Protein AF-A0A1G5GS64-F1 (afdb_monomer_lite)

Foldseek 3Di:
DAWDWDDDDQKIKTAGDPPDPDQAWDFGIKIAGPPQTKIWTWTAGNVRFTKIWIDRPPCPPPVVVTDIDTDHLVVSLVVLQVQLVVLVPDPDDCSPVSNVSSVNVSVVSCVVPPD

Structure (mmCIF, N/CA/C/O backbone):
data_AF-A0A1G5GS64-F1
#
_entry.id   AF-A0A1G5GS64-F1
#
loop_
_atom_site.group_PDB
_atom_site.id
_atom_site.type_symbol
_atom_site.label_atom_id
_atom_site.label_alt_id
_atom_site.label_comp_id
_atom_site.label_asym_id
_atom_site.label_entity_id
_atom_site.label_seq_id
_atom_site.pdbx_PDB_ins_code
_atom_site.Cartn_x
_atom_site.Cartn_y
_atom_site.Cartn_z
_atom_site.occupancy
_atom_site.B_iso_or_equiv
_atom_site.auth_seq_id
_atom_site.auth_comp_id
_atom_site.auth_asym_id
_atom_site.auth_atom_id
_atom_site.pdbx_PDB_model_num
ATOM 1 N N . MET A 1 1 ? -8.468 15.403 -5.926 1.00 48.72 1 MET A N 1
ATOM 2 C CA . MET A 1 1 ? -7.132 15.004 -6.411 1.00 48.72 1 MET A CA 1
ATOM 3 C C . MET A 1 1 ? -7.198 13.509 -6.646 1.00 48.72 1 MET A C 1
ATOM 5 O O . MET A 1 1 ? -7.822 12.841 -5.835 1.00 48.72 1 MET A O 1
ATOM 9 N N . GLY A 1 2 ? -6.728 13.028 -7.798 1.00 67.25 2 GLY A N 1
ATOM 10 C CA . GLY A 1 2 ? -6.713 11.591 -8.091 1.00 67.25 2 GLY A CA 1
ATOM 11 C C . GLY A 1 2 ? -5.575 10.892 -7.353 1.00 67.25 2 GLY A C 1
ATOM 12 O O . GLY A 1 2 ? -4.690 11.567 -6.824 1.00 67.25 2 GLY A O 1
ATOM 13 N N . ASP A 1 3 ? -5.615 9.565 -7.329 1.00 83.38 3 ASP A N 1
ATOM 14 C CA . ASP A 1 3 ? -4.558 8.737 -6.748 1.00 83.38 3 ASP A CA 1
ATOM 15 C C . ASP A 1 3 ? -3.199 9.043 -7.398 1.00 83.38 3 ASP A C 1
ATOM 17 O O . ASP A 1 3 ? -3.113 9.352 -8.592 1.00 83.38 3 ASP A O 1
ATOM 21 N N . LEU A 1 4 ? -2.127 8.977 -6.606 1.00 92.12 4 LEU A N 1
ATOM 22 C CA . LEU A 1 4 ? -0.767 9.169 -7.098 1.00 92.12 4 LEU A CA 1
ATOM 23 C C . LEU A 1 4 ? -0.259 7.845 -7.676 1.00 92.12 4 LEU A C 1
ATOM 25 O O . LEU A 1 4 ? -0.167 6.856 -6.952 1.00 92.12 4 LEU A O 1
ATOM 29 N N . SER A 1 5 ? 0.111 7.831 -8.958 1.00 93.31 5 SER A N 1
ATOM 30 C CA . SER A 1 5 ? 0.703 6.664 -9.625 1.00 93.31 5 SER A CA 1
ATOM 31 C C . SER A 1 5 ? 2.010 7.022 -10.321 1.00 93.31 5 SER A C 1
ATOM 33 O O . SER A 1 5 ? 2.046 7.997 -11.074 1.00 93.31 5 SER A O 1
ATOM 35 N N . PHE A 1 6 ? 3.064 6.236 -10.115 1.00 93.50 6 PHE A N 1
ATOM 36 C CA . PHE A 1 6 ? 4.364 6.489 -10.737 1.00 93.50 6 PHE A CA 1
ATOM 37 C C . PHE A 1 6 ? 5.218 5.228 -10.833 1.00 93.50 6 PHE A C 1
ATOM 39 O O . PHE A 1 6 ? 4.994 4.240 -10.133 1.00 93.50 6 PHE A O 1
ATOM 46 N N . TYR A 1 7 ? 6.228 5.288 -11.696 1.00 91.56 7 TYR A N 1
ATOM 47 C CA . TYR A 1 7 ? 7.216 4.231 -11.853 1.00 91.56 7 TYR A CA 1
ATOM 48 C C . TYR A 1 7 ? 8.528 4.635 -11.197 1.00 91.56 7 TYR A C 1
ATOM 50 O O . TYR A 1 7 ? 9.024 5.740 -11.409 1.00 91.56 7 TYR A O 1
ATOM 58 N N . TYR A 1 8 ? 9.117 3.716 -10.443 1.00 89.56 8 TYR A N 1
ATOM 59 C CA . TYR A 1 8 ? 10.477 3.859 -9.951 1.00 89.56 8 TYR A CA 1
ATOM 60 C C . TYR A 1 8 ? 11.184 2.505 -9.981 1.00 89.56 8 TYR A C 1
ATOM 62 O O . TYR A 1 8 ? 10.710 1.523 -9.405 1.00 89.56 8 TYR A O 1
ATOM 70 N N . ASP A 1 9 ? 12.321 2.462 -10.680 1.00 87.44 9 ASP A N 1
ATOM 71 C CA . ASP A 1 9 ? 13.025 1.223 -11.023 1.00 87.44 9 ASP A CA 1
ATOM 72 C C . ASP A 1 9 ? 12.085 0.228 -11.741 1.00 87.44 9 ASP A C 1
ATOM 74 O O . ASP A 1 9 ? 11.463 0.581 -12.743 1.00 87.44 9 ASP A O 1
ATOM 78 N N . ARG A 1 10 ? 11.950 -1.003 -11.239 1.00 88.19 10 ARG A N 1
ATOM 79 C CA . ARG A 1 10 ? 11.069 -2.038 -11.801 1.00 88.19 10 ARG A CA 1
ATOM 80 C C . ARG A 1 10 ? 9.637 -2.001 -11.265 1.00 88.19 10 ARG A C 1
ATOM 82 O O . ARG A 1 10 ? 8.844 -2.876 -11.613 1.00 88.19 10 ARG A O 1
ATOM 89 N N . TRP A 1 11 ? 9.330 -1.050 -10.387 1.00 91.38 11 TRP A N 1
ATOM 90 C CA . TRP A 1 11 ? 8.085 -1.012 -9.634 1.00 91.38 11 TRP A CA 1
ATOM 91 C C . TRP A 1 11 ? 7.171 0.116 -10.110 1.00 91.38 11 TRP A C 1
ATOM 93 O O . TRP A 1 11 ? 7.597 1.251 -10.318 1.00 91.38 11 TRP A O 1
ATOM 103 N N . HIS A 1 12 ? 5.894 -0.210 -10.239 1.00 92.56 12 HIS A N 1
ATOM 104 C CA . HIS A 1 12 ? 4.786 0.716 -10.358 1.00 92.56 12 HIS A CA 1
ATOM 105 C C . HIS A 1 12 ? 4.134 0.879 -8.987 1.00 92.56 12 HIS A C 1
ATOM 107 O O . HIS A 1 12 ? 3.656 -0.096 -8.406 1.00 92.56 12 HIS A O 1
ATOM 113 N N . TYR A 1 13 ? 4.102 2.102 -8.478 1.00 94.50 13 TYR A N 1
ATOM 114 C CA . TYR A 1 13 ? 3.484 2.442 -7.203 1.00 94.50 13 TYR A CA 1
ATOM 115 C C . TYR A 1 13 ? 2.139 3.118 -7.436 1.00 94.50 13 TYR A C 1
ATOM 117 O O . TYR A 1 13 ? 2.020 3.964 -8.323 1.00 94.50 13 TYR A O 1
ATOM 125 N N . SER A 1 14 ? 1.153 2.791 -6.602 1.00 94.69 14 SER A N 1
ATOM 126 C CA . SER A 1 14 ? -0.095 3.544 -6.486 1.00 94.69 14 SER A CA 1
ATOM 127 C C . SER A 1 14 ? -0.376 3.857 -5.021 1.00 94.69 14 SER A C 1
ATOM 129 O O . SER A 1 14 ? -0.235 2.995 -4.152 1.00 94.69 14 SER A O 1
ATOM 131 N N . ILE A 1 15 ? -0.726 5.110 -4.745 1.00 95.31 15 ILE A N 1
ATOM 132 C CA . ILE A 1 15 ? -1.020 5.615 -3.406 1.00 95.31 15 ILE A CA 1
ATOM 133 C C . ILE A 1 15 ? -2.344 6.358 -3.479 1.00 95.31 15 ILE A C 1
ATOM 135 O O . ILE A 1 15 ? -2.484 7.317 -4.244 1.00 95.31 15 ILE A O 1
ATOM 139 N N . ALA A 1 16 ? -3.311 5.903 -2.692 1.00 92.88 16 ALA A N 1
ATOM 140 C CA . ALA A 1 16 ? -4.650 6.456 -2.739 1.00 92.88 16 ALA A CA 1
ATOM 141 C C . ALA A 1 16 ? -4.723 7.845 -2.116 1.00 92.88 16 ALA A C 1
ATOM 143 O O . ALA A 1 16 ? -4.013 8.168 -1.160 1.00 92.88 16 ALA A O 1
ATOM 144 N N . HIS A 1 17 ? -5.661 8.642 -2.611 1.00 91.12 17 HIS A N 1
ATOM 145 C CA . HIS A 1 17 ? -6.086 9.837 -1.903 1.00 91.12 17 HIS A CA 1
ATOM 146 C C . HIS A 1 17 ? -7.006 9.479 -0.725 1.00 91.12 17 HIS A C 1
ATOM 148 O O . HIS A 1 17 ? -7.909 8.646 -0.846 1.00 91.12 17 HIS A O 1
ATOM 154 N N . VAL A 1 18 ? -6.810 10.149 0.414 1.00 89.12 18 VAL A N 1
ATOM 155 C CA . VAL A 1 18 ? -7.678 10.033 1.592 1.00 89.12 18 VAL A CA 1
ATOM 156 C C . VAL A 1 18 ? -8.303 11.388 1.954 1.00 89.12 18 VAL A C 1
ATOM 158 O O . VAL A 1 18 ? -7.632 12.414 1.854 1.00 89.12 18 VAL A O 1
ATOM 161 N N . PRO A 1 19 ? -9.570 11.422 2.410 1.00 87.31 19 PRO A N 1
ATOM 162 C CA . PRO A 1 19 ? -10.493 10.292 2.504 1.00 87.31 19 PRO A CA 1
ATOM 163 C C . PRO A 1 19 ? -10.942 9.790 1.112 1.00 87.31 19 PRO A C 1
ATOM 165 O O . PRO A 1 19 ? -11.025 10.577 0.169 1.00 87.31 19 PRO A O 1
ATOM 168 N N . PRO A 1 20 ? -11.248 8.489 0.972 1.00 83.44 20 PRO A N 1
ATOM 169 C CA . PRO A 1 20 ? -11.659 7.904 -0.300 1.00 83.44 20 PRO A CA 1
ATOM 170 C C . PRO A 1 20 ? -13.012 8.461 -0.759 1.00 83.44 20 PRO A C 1
ATOM 172 O O . PRO A 1 20 ? -13.913 8.700 0.046 1.00 83.44 20 PRO A O 1
ATOM 175 N N . ALA A 1 21 ? -13.163 8.642 -2.073 1.00 78.44 21 ALA A N 1
ATOM 176 C CA . ALA A 1 21 ? -14.363 9.234 -2.669 1.00 78.44 21 ALA A CA 1
ATOM 177 C C . ALA A 1 21 ? -15.590 8.302 -2.644 1.00 78.44 21 ALA A C 1
ATOM 179 O O . ALA A 1 21 ? -16.721 8.773 -2.752 1.00 78.44 21 ALA A O 1
ATOM 180 N N . SER A 1 22 ? -15.377 6.990 -2.505 1.00 75.56 22 SER A N 1
ATOM 181 C CA . SER A 1 22 ? -16.430 5.973 -2.466 1.00 75.56 22 SER A CA 1
ATOM 182 C C . SER A 1 22 ? -16.279 5.046 -1.264 1.00 75.56 22 SER A C 1
ATOM 184 O O . SER A 1 22 ? -15.171 4.733 -0.833 1.00 75.56 22 SER A O 1
ATOM 186 N N . SER A 1 23 ? -17.411 4.565 -0.754 1.00 71.69 23 SER A N 1
ATOM 187 C CA . SER A 1 23 ? -17.461 3.462 0.207 1.00 71.69 23 SER A CA 1
ATOM 188 C C . SER A 1 23 ? -17.174 2.125 -0.483 1.00 71.69 23 SER A C 1
ATOM 190 O O . SER A 1 23 ? -17.609 1.927 -1.616 1.00 71.69 23 SER A O 1
ATOM 192 N N . GLY A 1 24 ? -16.505 1.202 0.209 1.00 82.12 24 GLY A N 1
ATOM 193 C CA . GLY A 1 24 ? -16.201 -0.148 -0.278 1.00 82.12 24 GLY A CA 1
ATOM 194 C C . GLY A 1 24 ? -14.765 -0.555 0.043 1.00 82.12 24 GLY A C 1
ATOM 195 O O . GLY A 1 24 ? -14.108 0.093 0.859 1.00 82.12 24 GLY A O 1
ATOM 196 N N . LYS A 1 25 ? -14.277 -1.614 -0.612 1.00 85.81 25 LYS A N 1
ATOM 197 C CA . LYS A 1 25 ? -12.865 -2.008 -0.549 1.00 85.81 25 LYS A CA 1
ATOM 198 C C . LYS A 1 25 ? -11.991 -0.885 -1.119 1.00 85.81 25 LYS A C 1
ATOM 200 O O . LYS A 1 25 ? -12.183 -0.458 -2.254 1.00 85.81 25 LYS A O 1
ATOM 205 N N . ILE A 1 26 ? -11.026 -0.426 -0.332 1.00 90.12 26 ILE A N 1
ATOM 206 C CA . ILE A 1 26 ? -10.112 0.670 -0.659 1.00 90.12 26 ILE A CA 1
ATOM 207 C C . ILE A 1 26 ? -8.688 0.125 -0.642 1.00 90.12 26 ILE A C 1
ATOM 209 O O . ILE A 1 26 ? -8.202 -0.299 0.406 1.00 90.12 26 ILE A O 1
ATOM 213 N N . VAL A 1 27 ? -8.001 0.179 -1.780 1.00 92.38 27 VAL A N 1
ATOM 214 C CA . VAL A 1 27 ? -6.545 -0.001 -1.842 1.00 92.38 27 VAL A CA 1
ATOM 215 C C . VAL A 1 27 ? -5.919 1.323 -1.418 1.00 92.38 27 VAL A C 1
ATOM 217 O O . VAL A 1 27 ? -6.217 2.343 -2.020 1.00 92.38 27 VAL A O 1
ATOM 220 N N . LEU A 1 28 ? -5.094 1.333 -0.374 1.00 93.38 28 LEU A N 1
ATOM 221 C CA . LEU A 1 28 ? -4.417 2.546 0.108 1.00 93.38 28 LEU A CA 1
ATOM 222 C C . LEU A 1 28 ? -3.019 2.690 -0.484 1.00 93.38 28 LEU A C 1
ATOM 224 O O . LEU A 1 28 ? -2.548 3.796 -0.741 1.00 93.38 28 LEU A O 1
ATOM 228 N N . TYR A 1 29 ? -2.354 1.557 -0.667 1.00 94.25 29 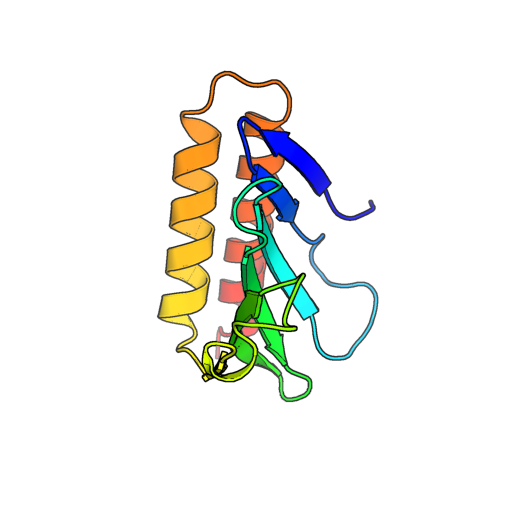TYR A N 1
ATOM 229 C CA . TYR A 1 29 ? -0.999 1.476 -1.169 1.00 94.25 29 TYR A CA 1
ATOM 230 C C . TYR A 1 29 ? -0.847 0.185 -1.961 1.00 94.25 29 TYR A C 1
ATOM 232 O O . TYR A 1 29 ? -1.168 -0.892 -1.452 1.00 94.25 29 TYR A O 1
ATOM 240 N N . SER A 1 30 ? -0.333 0.284 -3.181 1.00 94.31 30 SER A N 1
ATOM 241 C CA . SER A 1 30 ? 0.048 -0.879 -3.969 1.00 94.31 30 SER A CA 1
ATOM 242 C C . SER A 1 30 ? 1.394 -0.691 -4.636 1.00 94.31 30 SER A C 1
ATOM 244 O O . SER A 1 30 ? 1.798 0.421 -4.988 1.00 94.31 30 SER A O 1
ATOM 246 N N . MET A 1 31 ? 2.065 -1.808 -4.864 1.00 93.19 31 MET A N 1
ATOM 247 C CA . MET A 1 31 ? 3.320 -1.858 -5.584 1.00 93.19 31 MET A CA 1
ATOM 248 C C . MET A 1 31 ? 3.308 -3.086 -6.492 1.00 93.19 31 MET A C 1
ATOM 250 O O . MET A 1 31 ? 3.167 -4.210 -6.018 1.00 93.19 31 MET A O 1
ATOM 254 N N . ALA A 1 32 ? 3.452 -2.859 -7.794 1.00 90.94 32 ALA A N 1
ATOM 255 C CA . ALA A 1 32 ? 3.445 -3.897 -8.817 1.00 90.94 32 ALA A CA 1
ATOM 256 C C . ALA A 1 32 ? 4.774 -3.917 -9.576 1.00 90.94 32 ALA A C 1
ATOM 258 O O . ALA A 1 32 ? 5.319 -2.866 -9.900 1.00 90.94 32 ALA A O 1
ATOM 259 N N . CYS A 1 33 ? 5.323 -5.094 -9.856 1.00 86.75 33 CYS A N 1
ATOM 260 C CA . CYS A 1 33 ? 6.580 -5.240 -10.591 1.00 86.75 33 CYS A CA 1
ATOM 261 C C . CYS A 1 33 ? 6.304 -5.460 -12.084 1.00 86.75 33 CYS A C 1
ATOM 263 O O . CYS A 1 33 ? 5.501 -6.318 -12.432 1.00 86.75 33 CYS A O 1
ATOM 265 N N . ILE A 1 34 ? 7.016 -4.751 -12.969 1.00 72.19 34 ILE A N 1
ATOM 266 C CA . ILE A 1 34 ? 6.964 -4.977 -14.433 1.00 72.19 34 ILE A CA 1
ATOM 267 C C . ILE A 1 34 ? 7.769 -6.240 -14.838 1.00 72.19 34 ILE A C 1
ATOM 269 O O . ILE A 1 34 ? 7.683 -6.706 -15.969 1.00 72.19 34 ILE A O 1
ATOM 273 N N . GLY A 1 35 ? 8.582 -6.784 -13.920 1.00 70.50 35 GLY A N 1
ATOM 274 C CA . GLY A 1 35 ? 9.371 -8.014 -14.082 1.00 70.50 35 GLY A CA 1
ATOM 275 C C . GLY A 1 35 ? 8.568 -9.277 -13.736 1.00 70.50 35 GLY A C 1
ATOM 276 O O . GLY A 1 35 ? 7.522 -9.463 -14.341 1.00 70.50 35 GLY A O 1
ATOM 277 N N . PRO A 1 36 ? 8.995 -10.167 -12.803 1.00 63.78 36 PRO A N 1
ATOM 278 C CA . PRO A 1 36 ? 8.081 -11.198 -12.302 1.00 63.78 36 PRO A CA 1
ATOM 279 C C . PRO A 1 36 ? 6.824 -10.478 -11.812 1.00 63.78 36 PRO A C 1
ATOM 281 O O . PRO A 1 36 ? 6.913 -9.639 -10.916 1.00 63.78 36 PRO A O 1
ATOM 284 N N . LEU A 1 37 ? 5.712 -10.724 -12.498 1.00 82.88 37 LEU A N 1
ATOM 285 C CA . LEU A 1 37 ? 4.516 -9.895 -12.478 1.00 82.88 37 LEU A CA 1
ATOM 286 C C . LEU A 1 37 ? 3.760 -10.075 -11.162 1.00 82.88 37 LEU A C 1
ATOM 288 O O . LEU A 1 37 ? 2.765 -10.782 -11.103 1.00 82.88 37 LEU A O 1
ATOM 292 N N . GLN A 1 38 ? 4.275 -9.473 -10.098 1.00 88.06 38 GLN A N 1
ATOM 293 C CA . GLN A 1 38 ? 3.748 -9.549 -8.738 1.00 88.06 38 GLN A CA 1
ATOM 294 C C . GLN A 1 38 ? 3.146 -8.208 -8.342 1.00 88.06 38 GLN A C 1
ATOM 296 O O . GLN A 1 38 ? 3.683 -7.157 -8.700 1.00 88.06 38 GLN A O 1
ATOM 301 N N . CYS A 1 39 ? 2.072 -8.253 -7.564 1.00 91.69 39 CYS A N 1
ATOM 302 C CA . CYS A 1 39 ? 1.403 -7.100 -6.990 1.00 91.69 39 CYS A CA 1
ATOM 303 C C . CYS A 1 39 ? 1.189 -7.315 -5.492 1.00 91.69 39 CYS A C 1
ATOM 305 O O . CYS A 1 39 ? 0.553 -8.285 -5.082 1.00 91.69 39 CYS A O 1
ATOM 307 N N . ASP A 1 40 ? 1.693 -6.380 -4.691 1.00 94.12 40 ASP A N 1
ATOM 308 C CA . ASP A 1 40 ? 1.371 -6.250 -3.277 1.00 94.12 40 ASP A CA 1
ATOM 309 C C . ASP A 1 40 ? 0.386 -5.096 -3.088 1.00 94.12 40 ASP A C 1
ATOM 311 O O . ASP A 1 40 ? 0.668 -3.962 -3.481 1.00 94.12 40 ASP A O 1
ATOM 315 N N . GLU A 1 41 ? -0.732 -5.354 -2.417 1.00 95.81 41 GLU A N 1
ATOM 316 C CA . GLU A 1 41 ? -1.725 -4.347 -2.061 1.00 95.81 41 GLU A CA 1
ATOM 317 C C . GLU A 1 41 ? -2.026 -4.346 -0.569 1.00 95.81 41 GLU A C 1
ATOM 319 O O . GLU A 1 41 ? -2.203 -5.386 0.070 1.00 95.81 41 GLU A O 1
ATOM 324 N N . TYR A 1 42 ? -2.179 -3.141 -0.038 1.00 97.38 42 TYR A N 1
ATOM 325 C CA . TYR A 1 42 ? -2.549 -2.884 1.339 1.00 97.38 42 TYR A CA 1
ATOM 326 C C . TYR A 1 42 ? -3.734 -1.938 1.354 1.00 97.38 42 TYR A C 1
ATOM 328 O O . TYR A 1 42 ? -3.732 -0.902 0.684 1.00 97.38 42 TYR A O 1
ATOM 336 N N . GLY A 1 43 ? -4.755 -2.287 2.124 1.00 95.44 43 GLY A N 1
ATOM 337 C CA . GLY A 1 43 ? -6.004 -1.556 2.068 1.00 95.44 43 GLY A CA 1
ATOM 338 C C . GLY A 1 43 ? -6.952 -1.874 3.204 1.00 95.44 43 GLY A C 1
ATOM 339 O O . GLY A 1 43 ? -6.586 -2.490 4.207 1.00 95.44 43 GLY A O 1
ATOM 340 N N . ILE A 1 44 ? -8.184 -1.422 3.024 1.00 94.38 44 ILE A N 1
ATOM 341 C CA . ILE A 1 44 ? -9.310 -1.643 3.921 1.00 94.38 44 ILE A CA 1
ATOM 342 C C . ILE A 1 44 ? -10.416 -2.332 3.124 1.00 94.38 44 ILE A C 1
ATOM 344 O O . ILE A 1 44 ? -10.708 -1.921 2.004 1.00 94.38 44 ILE A O 1
ATOM 34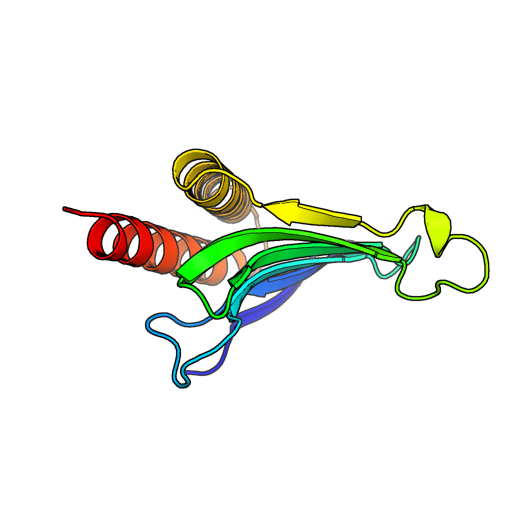8 N N . ASP A 1 45 ? -10.998 -3.395 3.668 1.00 93.56 45 ASP A N 1
ATOM 349 C CA . ASP A 1 45 ? -12.110 -4.103 3.039 1.00 93.56 45 ASP A CA 1
ATOM 350 C C . ASP A 1 45 ? -13.456 -3.384 3.252 1.00 93.56 45 ASP A C 1
ATOM 352 O O . ASP A 1 45 ? -13.540 -2.313 3.856 1.00 93.56 45 ASP A O 1
ATOM 356 N N . GLU A 1 46 ? -14.529 -3.968 2.727 1.00 91.25 46 GLU A N 1
ATOM 357 C CA . GLU A 1 46 ? -15.881 -3.403 2.805 1.00 91.25 46 GLU A CA 1
ATOM 358 C C . GLU A 1 46 ? -16.401 -3.274 4.247 1.00 91.25 46 GLU A C 1
ATOM 360 O O . GLU A 1 46 ? -17.199 -2.381 4.532 1.00 91.25 46 GLU A O 1
ATOM 365 N N . ASP A 1 47 ? -15.898 -4.104 5.165 1.00 90.38 47 ASP A N 1
ATOM 366 C CA . ASP A 1 47 ? -16.235 -4.085 6.592 1.00 90.38 47 ASP A CA 1
ATOM 367 C C . ASP A 1 47 ? -15.382 -3.080 7.384 1.00 90.38 47 ASP A C 1
ATOM 369 O O . ASP A 1 47 ? -15.508 -2.963 8.608 1.00 90.38 47 ASP A O 1
ATOM 373 N N . GLY A 1 48 ? -14.486 -2.351 6.715 1.00 89.62 48 GLY A N 1
ATOM 374 C CA . GLY A 1 48 ? -13.576 -1.424 7.368 1.00 89.62 48 GLY A CA 1
ATOM 375 C C . GLY A 1 48 ? -12.369 -2.102 8.019 1.00 89.62 48 GLY A C 1
ATOM 376 O O . GLY A 1 48 ? -11.709 -1.460 8.837 1.00 89.62 48 GLY A O 1
ATOM 377 N N . ARG A 1 49 ? -12.066 -3.365 7.687 1.00 93.94 49 ARG A N 1
ATOM 378 C CA . ARG A 1 49 ? -10.948 -4.121 8.266 1.00 93.94 49 ARG A CA 1
ATOM 379 C C . ARG A 1 49 ? -9.702 -4.038 7.379 1.00 93.94 49 ARG A C 1
ATOM 381 O O . ARG A 1 49 ? -9.806 -4.148 6.157 1.00 93.94 49 ARG A O 1
ATOM 388 N N . PRO A 1 50 ? -8.503 -3.879 7.963 1.00 96.81 50 PRO A N 1
ATOM 389 C CA . PRO A 1 50 ? -7.258 -3.908 7.205 1.00 96.81 50 PRO A CA 1
ATOM 390 C C . PRO A 1 50 ? -7.006 -5.253 6.513 1.00 96.81 50 PRO A C 1
ATOM 392 O O . PRO A 1 50 ? -7.146 -6.318 7.125 1.00 96.81 50 PRO A O 1
ATOM 395 N N . TYR A 1 51 ? -6.530 -5.209 5.270 1.00 97.38 51 TYR A N 1
ATOM 396 C CA . TYR A 1 51 ? -6.113 -6.398 4.531 1.00 97.38 51 TYR A CA 1
ATOM 397 C C . TYR A 1 51 ? -4.777 -6.201 3.811 1.00 97.38 51 TYR A C 1
ATOM 399 O O . TYR A 1 51 ? -4.341 -5.082 3.526 1.00 97.38 51 TYR A O 1
ATOM 407 N N . TYR A 1 52 ? -4.155 -7.336 3.507 1.00 97.31 52 TYR A N 1
ATOM 408 C CA . TYR A 1 52 ? -3.052 -7.474 2.570 1.00 97.31 52 TYR A CA 1
ATOM 409 C C . TYR A 1 52 ? -3.449 -8.458 1.474 1.00 97.31 52 TYR A C 1
ATOM 411 O O . TYR A 1 52 ? -4.035 -9.509 1.767 1.00 97.31 52 TYR A O 1
ATOM 419 N N . ARG A 1 53 ? -3.114 -8.125 0.231 1.00 95.69 53 ARG A N 1
ATOM 420 C CA . ARG A 1 53 ? -3.291 -8.992 -0.927 1.00 95.69 53 ARG A CA 1
ATOM 421 C C . ARG A 1 53 ? -1.986 -9.083 -1.702 1.00 95.69 53 ARG A C 1
ATOM 423 O O . ARG A 1 53 ? -1.357 -8.066 -1.967 1.00 95.69 53 ARG A O 1
ATOM 430 N N . TYR A 1 54 ? -1.618 -10.307 -2.043 1.00 93.50 54 TYR A N 1
ATOM 431 C CA . TYR A 1 54 ? -0.524 -10.624 -2.943 1.00 93.50 54 TYR A CA 1
ATOM 432 C C . TYR A 1 54 ? -1.090 -11.390 -4.127 1.00 93.50 54 TYR A C 1
ATOM 434 O O . TYR A 1 54 ? -1.777 -12.397 -3.933 1.00 93.50 54 TYR A O 1
ATOM 442 N N . GLU A 1 55 ? -0.807 -10.910 -5.331 1.00 91.50 55 GLU A N 1
ATOM 443 C CA . GLU A 1 55 ? -1.258 -11.536 -6.569 1.00 91.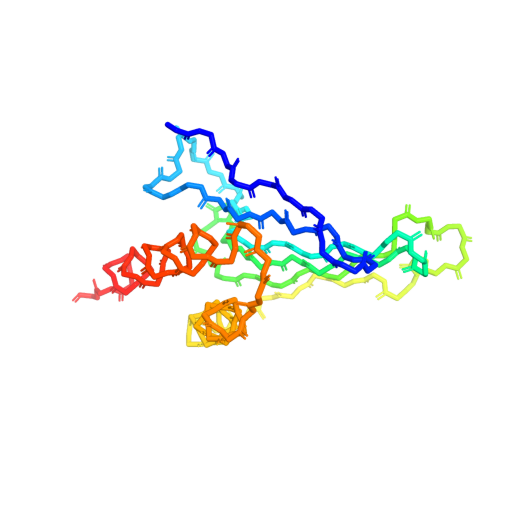50 55 GLU A CA 1
ATOM 444 C C . GLU A 1 55 ? -0.141 -11.553 -7.612 1.00 91.50 55 GLU A C 1
ATOM 446 O O . GLU A 1 55 ? 0.560 -10.562 -7.821 1.00 91.50 55 GLU A O 1
ATOM 451 N N . TRP A 1 56 ? -0.016 -12.674 -8.312 1.00 87.69 56 TRP A N 1
ATOM 452 C CA . TRP A 1 56 ? 0.638 -12.743 -9.608 1.00 87.69 56 TRP A CA 1
ATOM 453 C C . TRP A 1 56 ? -0.330 -12.244 -10.690 1.00 87.69 56 TRP A C 1
ATOM 455 O O . TRP A 1 56 ? -1.443 -12.750 -10.813 1.00 87.69 56 TRP A O 1
ATOM 465 N N . ILE A 1 57 ? 0.081 -11.241 -11.469 1.00 78.06 57 ILE A N 1
ATOM 466 C CA . ILE A 1 57 ? -0.733 -10.608 -12.520 1.00 78.06 57 ILE A CA 1
ATOM 467 C C . ILE A 1 57 ? -0.845 -11.534 -13.743 1.00 78.06 57 ILE A C 1
ATOM 469 O O . ILE A 1 57 ? -1.914 -11.630 -14.338 1.00 78.06 57 ILE A O 1
ATOM 473 N N 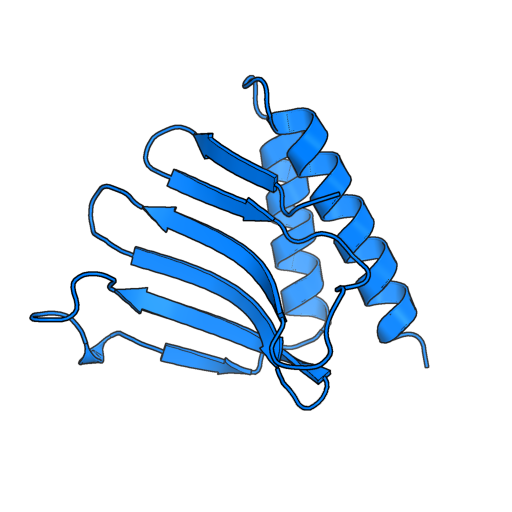. GLU A 1 58 ? 0.230 -12.248 -14.090 1.00 75.50 58 GLU A N 1
ATOM 474 C CA . GLU A 1 58 ? 0.182 -13.406 -14.994 1.00 75.50 58 GLU A CA 1
ATOM 475 C C . GLU A 1 58 ? 0.107 -14.673 -14.136 1.00 75.50 58 GLU A C 1
ATOM 477 O O . GLU A 1 58 ? 1.117 -15.180 -13.645 1.00 75.50 58 GLU A O 1
ATOM 482 N N . ASN A 1 59 ? -1.114 -15.144 -13.889 1.00 73.25 59 ASN A N 1
ATOM 483 C CA . ASN A 1 59 ? -1.394 -16.202 -12.920 1.00 73.25 59 ASN A CA 1
ATOM 484 C C . ASN A 1 59 ? -1.382 -17.621 -13.513 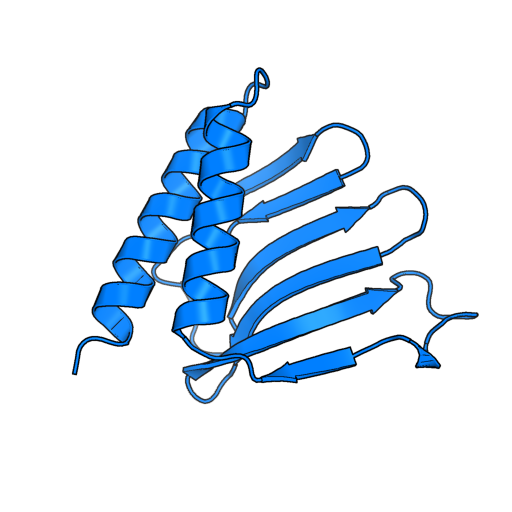1.00 73.25 59 ASN A C 1
ATOM 486 O O . ASN A 1 59 ? -1.459 -18.574 -12.744 1.00 73.25 59 ASN A O 1
ATOM 490 N N . ASP A 1 60 ? -1.206 -17.788 -14.828 1.00 77.06 60 ASP A N 1
ATOM 491 C CA . ASP A 1 60 ? -1.293 -19.086 -15.525 1.00 77.06 60 ASP A CA 1
ATOM 492 C C . ASP A 1 60 ? -0.400 -20.198 -14.930 1.00 77.06 60 ASP A C 1
ATOM 494 O O . ASP A 1 60 ? -0.676 -21.384 -15.111 1.00 77.06 60 ASP A O 1
ATOM 498 N N . LEU A 1 61 ? 0.685 -19.830 -14.236 1.00 76.44 61 LEU A N 1
ATOM 499 C CA . LEU A 1 61 ? 1.640 -20.761 -13.618 1.00 76.44 61 LEU A CA 1
ATOM 500 C C . LEU A 1 61 ? 1.772 -20.617 -12.093 1.00 76.44 61 LEU A C 1
ATOM 502 O O . LEU A 1 61 ? 2.436 -21.447 -11.474 1.00 76.44 61 LEU A O 1
ATOM 506 N N . TYR A 1 62 ? 1.188 -19.572 -11.498 1.00 77.56 62 TYR A N 1
ATOM 507 C CA . TYR A 1 62 ? 1.446 -19.167 -10.108 1.00 77.56 62 TYR A CA 1
ATOM 508 C C . TYR A 1 62 ? 0.179 -18.752 -9.340 1.00 77.56 62 TYR A C 1
ATOM 510 O O . TYR A 1 62 ? 0.275 -18.131 -8.284 1.00 77.56 62 TYR A O 1
ATOM 518 N N . GLU A 1 63 ? -1.014 -19.073 -9.849 1.00 81.00 63 GLU A N 1
ATOM 519 C CA . GLU A 1 63 ? -2.287 -18.728 -9.198 1.00 81.00 63 GLU A CA 1
ATOM 520 C C . GLU A 1 63 ? -2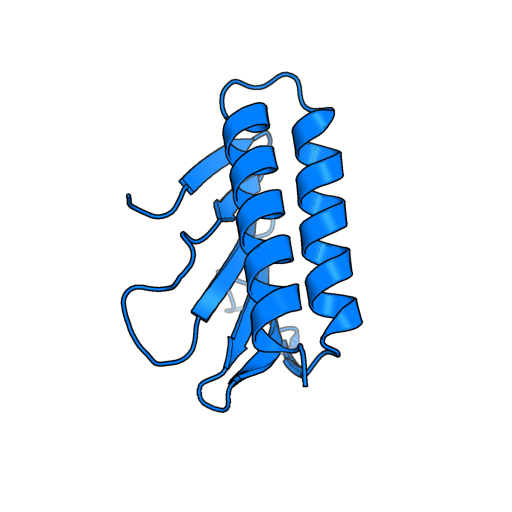.385 -19.259 -7.759 1.00 81.00 63 GLU A C 1
ATOM 522 O O . GLU A 1 63 ? -2.887 -18.554 -6.885 1.00 81.00 63 GLU A O 1
ATOM 527 N N . ASP A 1 64 ? -1.840 -20.451 -7.494 1.00 85.06 64 ASP A N 1
ATOM 528 C CA . ASP A 1 64 ? -1.839 -21.079 -6.165 1.00 85.06 64 ASP A CA 1
ATOM 529 C C . ASP A 1 64 ? -1.049 -20.280 -5.108 1.00 85.06 64 ASP A C 1
ATOM 531 O O . ASP A 1 64 ? -1.255 -20.467 -3.907 1.00 85.06 64 ASP A O 1
ATOM 535 N N . ASP A 1 65 ? -0.169 -19.369 -5.537 1.00 86.19 65 ASP A N 1
ATOM 536 C CA . ASP A 1 65 ? 0.604 -18.500 -4.645 1.00 86.19 65 ASP A CA 1
ATOM 537 C C . ASP A 1 65 ? -0.154 -17.212 -4.271 1.00 86.19 65 ASP A C 1
ATOM 539 O O . ASP A 1 65 ? 0.282 -16.471 -3.381 1.00 86.19 65 ASP A O 1
ATOM 543 N N . ASN A 1 66 ? -1.283 -16.921 -4.929 1.00 90.56 66 ASN A N 1
ATOM 544 C CA . ASN A 1 66 ? -2.091 -15.742 -4.638 1.00 90.56 66 ASN A CA 1
ATOM 545 C C . ASN A 1 66 ? -2.703 -15.851 -3.240 1.00 90.56 66 ASN A C 1
ATOM 547 O O . ASN A 1 66 ? -3.259 -16.878 -2.847 1.00 90.56 66 ASN A O 1
ATOM 551 N N . MET A 1 67 ? -2.657 -14.761 -2.476 1.00 93.81 67 MET A N 1
ATOM 552 C CA . MET A 1 67 ? -3.242 -14.741 -1.140 1.00 93.81 67 MET A CA 1
ATOM 553 C C . MET A 1 67 ? -3.915 -13.417 -0.826 1.00 93.81 67 MET A C 1
ATOM 555 O O . MET A 1 67 ? -3.443 -12.338 -1.171 1.00 93.81 67 MET A O 1
ATOM 559 N N . THR A 1 68 ? -5.003 -13.503 -0.069 1.00 95.06 68 THR A N 1
ATOM 560 C CA . THR A 1 68 ? -5.594 -12.364 0.629 1.00 95.06 68 THR A CA 1
ATOM 561 C C . THR A 1 68 ? -5.744 -12.736 2.093 1.00 95.06 68 THR A C 1
ATOM 563 O O . THR A 1 68 ? -6.246 -13.811 2.419 1.00 95.06 68 THR A O 1
ATOM 566 N N . ARG A 1 69 ? -5.303 -11.855 2.990 1.00 95.50 69 ARG A N 1
ATOM 567 C CA . ARG A 1 69 ? -5.442 -12.058 4.434 1.00 95.50 69 ARG A CA 1
ATOM 568 C C . ARG A 1 69 ? -5.754 -10.756 5.147 1.00 95.50 69 ARG A C 1
ATOM 570 O O . ARG A 1 69 ? -5.270 -9.690 4.764 1.00 95.50 69 ARG A O 1
ATOM 577 N N . SER A 1 70 ? -6.500 -10.861 6.237 1.00 97.12 70 SER A N 1
ATOM 578 C CA . SER A 1 70 ? -6.647 -9.761 7.183 1.00 97.12 70 SER A CA 1
ATOM 579 C C . SER A 1 70 ? -5.316 -9.492 7.887 1.00 97.12 70 SER A C 1
ATOM 581 O O . SER A 1 70 ? -4.564 -10.418 8.203 1.00 97.12 70 SER A O 1
ATOM 583 N N . ILE A 1 71 ? -5.034 -8.221 8.146 1.00 97.38 71 ILE A N 1
ATOM 584 C CA . ILE A 1 71 ? -3.872 -7.775 8.922 1.00 97.38 71 ILE A CA 1
ATOM 585 C C . ILE A 1 71 ? -4.343 -6.893 10.080 1.00 97.38 71 ILE A C 1
ATOM 587 O O . ILE A 1 71 ? -5.493 -6.463 10.114 1.00 97.38 71 ILE A O 1
ATOM 591 N N . SER A 1 72 ? -3.478 -6.638 11.063 1.00 97.06 72 SER A N 1
ATOM 592 C CA . SER A 1 72 ? -3.814 -5.682 12.123 1.00 97.06 72 SER A CA 1
ATOM 593 C C . SER A 1 72 ? -3.731 -4.239 11.622 1.00 97.06 72 SER A C 1
ATOM 595 O O . SER A 1 72 ? -2.979 -3.936 10.692 1.00 97.06 72 SER A O 1
ATOM 597 N N . GLU A 1 73 ? -4.451 -3.340 12.293 1.00 96.31 73 GLU A N 1
ATOM 598 C CA . GLU A 1 73 ? -4.375 -1.887 12.077 1.00 96.31 73 GLU A CA 1
ATOM 599 C C . GLU A 1 73 ? -2.923 -1.390 12.180 1.00 96.31 73 GLU A C 1
ATOM 601 O O . GLU A 1 73 ? -2.427 -0.727 11.270 1.00 96.31 73 GLU A O 1
ATOM 606 N N . ASP A 1 74 ? -2.201 -1.818 13.222 1.00 96.62 74 ASP A N 1
ATOM 607 C CA . ASP A 1 74 ? -0.779 -1.509 13.409 1.00 96.62 74 ASP A CA 1
ATOM 608 C C . ASP A 1 74 ? 0.098 -1.999 12.249 1.00 96.62 74 ASP A C 1
ATOM 610 O O . ASP A 1 74 ? 1.050 -1.321 11.861 1.00 96.62 74 ASP A O 1
ATOM 614 N N . SER A 1 75 ? -0.205 -3.171 11.676 1.00 96.94 75 SER A N 1
ATOM 615 C CA . SER A 1 75 ? 0.562 -3.702 10.542 1.00 96.94 75 SER A CA 1
ATOM 616 C C . SER A 1 75 ? 0.357 -2.848 9.296 1.00 96.94 75 SER A C 1
ATOM 618 O O . SER A 1 75 ? 1.332 -2.524 8.621 1.00 96.94 75 SER A O 1
ATOM 620 N N . LEU A 1 76 ? -0.890 -2.453 9.020 1.00 97.44 76 LEU A N 1
ATOM 621 C CA . LEU A 1 76 ? -1.221 -1.577 7.898 1.00 97.44 76 LEU A CA 1
ATOM 622 C C . LEU A 1 76 ? -0.514 -0.222 8.032 1.00 97.44 76 LEU A C 1
ATOM 624 O O . LEU A 1 76 ? 0.176 0.206 7.106 1.00 97.44 76 LEU A O 1
ATOM 628 N N . ILE A 1 77 ? -0.623 0.414 9.204 1.00 97.38 77 ILE A N 1
ATOM 629 C CA . ILE A 1 77 ? 0.036 1.695 9.492 1.00 97.38 77 ILE A CA 1
ATOM 630 C C . ILE A 1 77 ? 1.549 1.567 9.303 1.00 97.38 77 ILE A C 1
ATOM 632 O O . ILE A 1 77 ? 2.148 2.367 8.588 1.00 97.38 77 ILE A O 1
ATOM 636 N N . LYS A 1 78 ? 2.167 0.532 9.882 1.00 97.81 78 LYS A N 1
ATOM 637 C CA . LYS A 1 78 ? 3.616 0.325 9.809 1.00 97.81 78 LYS A CA 1
ATOM 638 C C . LYS A 1 78 ? 4.114 0.135 8.376 1.00 97.81 78 LYS A C 1
ATOM 640 O O . LYS A 1 78 ? 5.184 0.635 8.037 1.00 97.81 78 LYS A O 1
ATOM 645 N N . VAL A 1 79 ? 3.374 -0.588 7.533 1.00 97.44 79 VAL A N 1
ATOM 646 C CA . VAL A 1 79 ? 3.742 -0.769 6.118 1.00 97.44 79 VAL A CA 1
ATOM 647 C C . VAL A 1 79 ? 3.739 0.570 5.383 1.00 97.44 79 VAL A C 1
ATOM 649 O O . VAL A 1 79 ? 4.708 0.882 4.692 1.00 97.44 79 VAL A O 1
ATOM 652 N N . ILE A 1 80 ? 2.702 1.384 5.576 1.00 97.25 80 ILE A N 1
ATOM 653 C CA . ILE A 1 80 ? 2.580 2.684 4.905 1.00 97.25 80 ILE A CA 1
ATOM 654 C C . ILE A 1 80 ? 3.616 3.684 5.448 1.00 97.25 80 ILE A C 1
ATOM 656 O O . ILE A 1 80 ? 4.232 4.412 4.671 1.00 97.25 80 ILE A O 1
ATOM 660 N N . GLU A 1 81 ? 3.902 3.677 6.755 1.00 97.88 81 GLU A N 1
ATOM 661 C CA . GLU A 1 81 ? 4.987 4.474 7.352 1.00 97.88 81 GLU A CA 1
ATOM 662 C C . GLU A 1 81 ? 6.362 4.078 6.783 1.00 97.88 81 GLU A C 1
ATOM 664 O O . GLU A 1 81 ? 7.183 4.947 6.467 1.00 97.88 81 GLU A O 1
ATOM 669 N N . ASN A 1 82 ? 6.612 2.776 6.600 1.00 97.06 82 ASN A N 1
ATOM 670 C CA . ASN A 1 82 ? 7.837 2.278 5.974 1.00 97.06 82 ASN A CA 1
ATOM 671 C C . ASN A 1 82 ? 7.945 2.717 4.507 1.00 97.06 82 ASN A C 1
ATOM 673 O O . ASN A 1 82 ? 9.022 3.154 4.096 1.00 97.06 82 ASN A O 1
ATOM 677 N N . ALA A 1 83 ? 6.851 2.654 3.741 1.00 95.25 83 ALA A N 1
ATOM 678 C CA . ALA A 1 83 ? 6.803 3.151 2.366 1.00 95.25 83 ALA A CA 1
ATOM 679 C C . ALA A 1 83 ? 7.101 4.659 2.310 1.00 95.25 83 ALA A C 1
ATOM 681 O O . ALA A 1 83 ? 7.997 5.089 1.585 1.00 95.25 83 ALA A O 1
ATOM 682 N N . GLY A 1 84 ? 6.466 5.461 3.169 1.00 96.06 84 GLY A N 1
ATOM 683 C CA . GLY A 1 84 ? 6.743 6.895 3.271 1.00 96.06 84 GLY A CA 1
ATOM 684 C C . GLY A 1 84 ? 8.193 7.207 3.669 1.00 96.06 84 GLY A C 1
ATOM 685 O O . GLY A 1 84 ? 8.790 8.160 3.170 1.00 96.06 84 GLY A O 1
ATOM 686 N N . SER A 1 85 ? 8.802 6.400 4.546 1.00 96.25 85 SER A N 1
ATOM 687 C CA . SER A 1 85 ? 10.227 6.519 4.903 1.00 96.25 85 SER A CA 1
ATOM 688 C C . SER A 1 85 ? 11.153 6.177 3.734 1.00 96.25 85 SER A C 1
ATOM 690 O O . SER A 1 85 ? 12.169 6.846 3.533 1.00 96.25 85 SER A O 1
ATOM 692 N N . TYR A 1 86 ? 10.804 5.152 2.953 1.00 94.69 86 TYR A N 1
ATOM 693 C CA . TYR A 1 86 ? 11.512 4.788 1.730 1.00 94.69 86 TYR A CA 1
ATOM 694 C C . TYR A 1 86 ? 11.456 5.926 0.704 1.00 94.69 86 TYR A C 1
ATOM 696 O O . TYR A 1 86 ? 12.505 6.364 0.230 1.00 94.69 86 TYR A O 1
ATOM 704 N N . PHE A 1 87 ? 10.272 6.487 0.449 1.00 95.00 87 PHE A N 1
ATOM 705 C CA . PHE A 1 87 ? 10.103 7.595 -0.490 1.00 95.00 87 PHE A CA 1
ATOM 706 C C . PHE A 1 87 ? 10.833 8.863 -0.047 1.00 95.00 87 PHE A C 1
ATOM 708 O O . PHE A 1 87 ? 11.523 9.463 -0.860 1.00 95.00 87 PHE A O 1
ATOM 715 N N . ARG A 1 88 ? 10.829 9.219 1.245 1.00 94.56 88 ARG A N 1
ATOM 716 C CA . ARG A 1 88 ? 11.609 10.369 1.754 1.00 94.56 88 ARG A CA 1
ATOM 717 C C . ARG A 1 88 ? 13.110 10.283 1.483 1.00 94.56 88 ARG A C 1
ATOM 719 O O . ARG A 1 88 ? 13.778 11.310 1.424 1.00 94.56 88 ARG A O 1
ATOM 726 N N . LYS A 1 89 ? 13.653 9.070 1.372 1.00 93.69 89 LYS A N 1
ATOM 727 C CA . LYS A 1 89 ? 15.071 8.832 1.064 1.00 93.69 89 LYS A CA 1
ATOM 728 C C . LYS A 1 89 ? 15.337 8.739 -0.441 1.00 93.69 89 LYS A C 1
ATOM 730 O O . LYS A 1 89 ? 16.500 8.733 -0.842 1.00 93.69 89 LYS A O 1
ATOM 735 N N . GLY A 1 90 ? 14.287 8.632 -1.254 1.00 89.62 90 GLY A N 1
ATOM 736 C CA . GLY A 1 90 ? 14.369 8.550 -2.705 1.00 89.62 90 GLY A CA 1
ATOM 737 C C . GLY A 1 90 ? 14.847 9.859 -3.332 1.00 89.62 90 GLY A C 1
ATOM 738 O O . GLY A 1 90 ? 14.595 10.945 -2.820 1.00 89.62 90 GLY A O 1
ATOM 739 N N . GLN A 1 91 ? 15.538 9.752 -4.467 1.00 88.31 91 GLN A N 1
ATOM 740 C CA . GLN A 1 91 ? 16.046 10.894 -5.243 1.00 88.31 91 GLN A CA 1
ATOM 741 C C . GLN A 1 91 ? 15.315 11.045 -6.590 1.00 88.31 91 GLN A C 1
ATOM 743 O O . GLN A 1 91 ? 15.908 11.467 -7.579 1.00 88.31 91 GLN A O 1
ATOM 748 N N . PHE A 1 92 ? 14.039 10.657 -6.646 1.00 90.94 92 PHE A N 1
ATOM 749 C CA . PHE A 1 92 ? 13.212 10.693 -7.855 1.00 90.94 92 PHE A CA 1
ATOM 750 C C . PHE A 1 92 ? 12.077 11.729 -7.729 1.00 90.94 92 PHE A C 1
ATOM 752 O O . PHE A 1 92 ? 11.728 12.105 -6.607 1.00 90.94 92 PHE A O 1
ATOM 759 N N . PRO A 1 93 ? 11.516 12.229 -8.846 1.00 90.62 93 PRO A N 1
ATOM 760 C CA . PRO A 1 93 ? 10.622 13.393 -8.838 1.00 90.62 93 PRO A CA 1
ATOM 761 C C . PRO A 1 93 ? 9.380 13.245 -7.948 1.00 90.62 93 PRO A C 1
ATOM 763 O O . PRO A 1 93 ? 8.980 14.189 -7.269 1.00 90.62 93 PRO A O 1
ATOM 766 N N . GLU A 1 94 ? 8.793 12.053 -7.906 1.00 94.62 94 GLU A N 1
ATOM 767 C CA . GLU A 1 94 ? 7.552 11.760 -7.189 1.00 94.62 94 GLU A CA 1
ATOM 768 C C . GLU A 1 94 ? 7.775 11.446 -5.704 1.00 94.62 94 GLU A C 1
ATOM 770 O O . GLU A 1 94 ? 6.813 11.373 -4.942 1.00 94.62 94 GLU A O 1
ATOM 775 N N . ALA A 1 95 ? 9.030 11.314 -5.262 1.00 93.62 95 ALA A N 1
ATOM 776 C CA . ALA A 1 95 ? 9.407 10.858 -3.925 1.00 93.62 95 ALA A CA 1
ATOM 777 C C . ALA A 1 95 ? 8.767 11.684 -2.797 1.00 93.62 95 ALA A C 1
ATOM 779 O O . ALA A 1 95 ? 8.195 11.135 -1.855 1.00 93.62 95 ALA A O 1
ATOM 780 N N . MET A 1 96 ? 8.818 13.015 -2.907 1.00 94.25 96 MET A N 1
ATOM 781 C CA . MET A 1 96 ? 8.251 13.910 -1.893 1.00 94.25 96 MET A CA 1
ATOM 782 C C . MET A 1 96 ? 6.720 13.873 -1.875 1.00 94.25 96 MET A C 1
ATOM 784 O O . MET A 1 96 ? 6.123 13.878 -0.800 1.00 94.25 96 MET A O 1
ATOM 788 N N . ALA A 1 97 ? 6.086 13.800 -3.048 1.00 95.06 97 ALA A N 1
ATOM 789 C CA . ALA A 1 97 ? 4.633 13.686 -3.148 1.00 95.06 97 ALA A CA 1
ATOM 790 C C . ALA A 1 97 ? 4.147 12.343 -2.584 1.00 95.06 97 ALA A C 1
ATOM 792 O O . ALA A 1 97 ? 3.186 12.305 -1.821 1.00 95.06 97 ALA A O 1
ATOM 793 N N . ALA A 1 98 ? 4.859 11.256 -2.887 1.00 95.44 98 ALA A N 1
ATOM 794 C CA . ALA A 1 98 ? 4.569 9.923 -2.380 1.00 95.44 98 ALA A CA 1
ATOM 795 C C . ALA A 1 98 ? 4.727 9.835 -0.858 1.00 95.44 98 ALA A C 1
ATOM 797 O O . ALA A 1 98 ? 3.870 9.281 -0.174 1.00 95.44 98 ALA A O 1
ATOM 798 N N . ALA A 1 99 ? 5.785 10.440 -0.312 1.00 96.44 99 ALA A N 1
ATOM 799 C CA . ALA A 1 99 ? 5.969 10.555 1.129 1.00 96.44 99 ALA A CA 1
ATOM 800 C C . ALA A 1 99 ? 4.819 11.314 1.808 1.00 96.44 99 ALA A C 1
ATOM 802 O O . ALA A 1 99 ? 4.279 10.820 2.796 1.00 96.44 99 ALA A O 1
ATOM 803 N N . SER A 1 100 ? 4.427 12.469 1.257 1.00 96.12 100 SER A N 1
ATOM 804 C CA . SER A 1 100 ? 3.302 13.268 1.764 1.00 96.12 100 SER A CA 1
ATOM 805 C C . SER A 1 100 ? 1.998 12.471 1.742 1.00 96.12 100 SER A C 1
ATOM 807 O O . SER A 1 100 ? 1.286 12.425 2.740 1.00 96.12 100 SER A O 1
ATOM 809 N N . ALA A 1 101 ? 1.717 11.766 0.642 1.00 96.19 101 ALA A N 1
ATOM 810 C CA . ALA A 1 101 ? 0.527 10.930 0.524 1.00 96.19 101 ALA A CA 1
ATOM 811 C C . ALA A 1 101 ? 0.511 9.793 1.567 1.00 96.19 101 ALA A C 1
ATOM 813 O O . ALA A 1 101 ? -0.514 9.543 2.198 1.00 96.19 101 ALA A O 1
ATOM 814 N N . CYS A 1 102 ? 1.652 9.141 1.826 1.00 96.88 102 CYS A N 1
ATOM 815 C CA . CYS A 1 102 ? 1.752 8.151 2.904 1.00 96.88 102 CYS A CA 1
ATOM 816 C C . CYS A 1 102 ? 1.482 8.763 4.290 1.00 96.88 102 CYS A C 1
ATOM 818 O O . CYS A 1 102 ? 0.834 8.128 5.120 1.00 96.88 102 CYS A O 1
ATOM 820 N N . GLU A 1 103 ? 1.967 9.978 4.558 1.00 96.81 103 GLU A N 1
ATOM 821 C CA . GLU A 1 103 ? 1.733 10.680 5.827 1.00 96.81 103 GLU A CA 1
ATOM 822 C C . GLU A 1 103 ? 0.252 11.038 6.019 1.00 96.81 103 GLU A C 1
ATOM 824 O O . GLU A 1 103 ? -0.292 10.821 7.106 1.00 96.81 103 GLU A O 1
ATOM 829 N N . GLU A 1 104 ? -0.419 11.495 4.959 1.00 96.69 104 GLU A N 1
ATOM 830 C CA . GLU A 1 104 ? -1.863 11.758 4.949 1.00 96.69 104 GLU A CA 1
ATOM 831 C C . GLU A 1 104 ? -2.671 10.488 5.238 1.00 96.69 104 GLU A C 1
ATOM 833 O O . GLU A 1 104 ? -3.547 10.496 6.107 1.00 96.69 104 GLU A O 1
ATOM 838 N N . ILE A 1 105 ? -2.334 9.367 4.586 1.00 96.56 105 ILE A N 1
ATOM 839 C CA . ILE A 1 105 ? -2.980 8.073 4.844 1.00 96.56 105 ILE A CA 1
ATOM 840 C C . ILE A 1 105 ? -2.790 7.653 6.303 1.00 96.56 105 ILE A C 1
ATOM 842 O O . ILE A 1 105 ? -3.746 7.236 6.954 1.00 96.56 105 ILE A O 1
ATOM 846 N N . VAL A 1 106 ? -1.576 7.766 6.846 1.00 97.12 106 VAL A N 1
ATOM 847 C CA . VAL A 1 106 ? -1.292 7.380 8.235 1.00 97.12 106 VAL A CA 1
ATOM 848 C C . VAL A 1 106 ? -2.078 8.236 9.226 1.00 97.12 106 VAL A C 1
ATOM 850 O O . VAL A 1 106 ? -2.614 7.696 10.197 1.00 97.12 106 VAL A O 1
ATOM 853 N N . ALA A 1 107 ? -2.165 9.548 8.999 1.00 96.69 107 ALA A N 1
ATOM 854 C CA . ALA A 1 107 ? -2.972 10.439 9.828 1.00 96.69 107 ALA A CA 1
ATOM 855 C C . ALA A 1 107 ? -4.450 10.025 9.794 1.00 96.69 107 ALA A C 1
ATOM 857 O O . ALA A 1 107 ? -5.052 9.804 10.846 1.00 96.69 107 ALA A O 1
ATOM 858 N N . TRP A 1 108 ? -4.989 9.806 8.595 1.00 95.50 108 TRP A N 1
ATOM 859 C CA . TRP A 1 108 ? -6.368 9.372 8.403 1.00 95.50 108 TRP A CA 1
ATOM 860 C C . TRP A 1 108 ? -6.666 8.014 9.059 1.00 95.50 108 TRP A C 1
ATOM 862 O O . TRP A 1 108 ? -7.688 7.865 9.727 1.00 95.50 108 TRP A O 1
ATOM 872 N N . LEU A 1 109 ? -5.768 7.028 8.940 1.00 95.06 109 LEU A N 1
ATOM 873 C CA . LEU A 1 109 ? -5.913 5.724 9.600 1.00 95.06 109 LEU A CA 1
ATOM 874 C C . LEU A 1 109 ? -5.936 5.864 11.126 1.00 95.06 109 LEU A C 1
ATOM 876 O O . LEU A 1 109 ? -6.771 5.249 11.790 1.00 95.06 109 LEU A O 1
ATOM 880 N N . LYS A 1 110 ? -5.045 6.691 11.685 1.00 95.06 110 LYS A N 1
ATOM 881 C CA . LYS A 1 110 ? -4.983 6.945 13.131 1.00 95.06 110 LYS A CA 1
ATOM 882 C C . LYS A 1 110 ? -6.257 7.607 13.644 1.00 95.06 110 LYS A C 1
ATOM 884 O O . LYS A 1 110 ? -6.680 7.284 14.746 1.00 95.06 110 LYS A O 1
ATOM 889 N N . GLU A 1 111 ? -6.872 8.496 12.868 1.00 94.06 111 GLU A N 1
ATOM 890 C CA . GLU A 1 111 ? -8.175 9.082 13.201 1.00 94.06 111 GLU A CA 1
ATOM 891 C C . GLU A 1 111 ? -9.313 8.067 13.071 1.00 94.06 111 GLU A C 1
ATOM 893 O O . GLU A 1 111 ? -10.138 7.963 13.975 1.00 94.06 111 GLU A O 1
ATOM 898 N N . LYS A 1 112 ? -9.333 7.279 11.990 1.00 89.94 112 LYS A N 1
ATOM 899 C CA . LYS A 1 112 ? -10.368 6.271 11.722 1.00 89.94 112 LYS A CA 1
ATOM 900 C C . LYS A 1 112 ? -10.460 5.211 12.821 1.00 89.94 112 LYS A C 1
ATOM 902 O O . LYS A 1 112 ? -11.565 4.801 13.168 1.00 89.94 112 LYS A O 1
ATOM 907 N N . TYR A 1 113 ? -9.321 4.764 13.348 1.00 90.62 113 TYR A N 1
ATOM 908 C CA . TYR A 1 113 ? -9.260 3.747 14.404 1.00 90.62 113 TYR A CA 1
ATOM 909 C C . TYR A 1 113 ? -9.174 4.337 15.818 1.00 90.62 113 TYR A C 1
ATOM 911 O O . TYR A 1 113 ? -9.090 3.599 16.804 1.00 90.62 113 TYR A O 1
ATOM 919 N N . ARG A 1 114 ? -9.232 5.669 15.952 1.00 86.00 114 ARG A N 1
ATOM 920 C CA . ARG A 1 114 ? -9.332 6.329 17.254 1.00 86.00 114 ARG A CA 1
ATOM 921 C C . ARG A 1 114 ? -10.715 6.043 17.839 1.00 86.00 114 ARG A C 1
ATOM 923 O O . ARG A 1 114 ? -11.709 6.592 17.374 1.00 86.00 114 ARG A O 1
ATOM 930 N N . LYS A 1 115 ? -10.769 5.151 18.828 1.00 59.12 115 LYS A N 1
ATOM 931 C CA . LYS A 1 115 ? -11.973 4.909 19.636 1.00 59.12 115 LYS A CA 1
ATOM 932 C C . LYS A 1 115 ? -12.375 6.144 20.433 1.00 59.12 115 LYS A C 1
ATOM 934 O O . LYS A 1 115 ? -11.460 6.825 20.953 1.00 59.12 115 LYS A O 1
#

pLDDT: mean 90.11, std 8.78, range [48.72, 97.88]

Sequence (115 aa):
MGDLSFYYDRWHYSIAHVPPASSGKIVLYSMACIGPLQCDEYGIDEDGRPYYRYEWIENDLYEDDNMTRSISEDSLIKVIENAGSYFRKGQFPEAMAAASACEEIVAWLKEKYRK

Radius of gyration: 14.18 Å; chains: 1; bounding box: 34×36×35 Å

Organism: NCBI:txid185008

Secondary structure (DSSP, 8-state):
-PPEEEEETTEEEEE--SS-SSSS-EEEEEEEESSS-EEEEEEE-TTS-EEEEEEESS-TTTGGG-EEEE--HHHHHHHHHHHHHHHHH--STTHHHHHHHHHHHHHHHHHHT--